Protein AF-A0A950Z7K5-F1 (afdb_monomer_lite)

Radius of gyration: 20.03 Å; chains: 1; bounding box: 54×29×47 Å

Sequence (66 aa):
MQTSSSSPLSSPASTLPQESLQGTLEKFIYHNEDNHYLVATLTPDRGARDKVTIVGNLVGVQCGEV

Foldseek 3Di:
DDDDDDDDDPDPPPPDPPDDFDFFFDDWPDADPVQQWTWTWTDGPPPPNDTDIDTDNDPPDDGPDD

Structure (mmCIF, N/CA/C/O backbone):
data_AF-A0A950Z7K5-F1
#
_entry.id   AF-A0A950Z7K5-F1
#
loop_
_atom_site.group_PDB
_atom_site.id
_atom_site.type_symbol
_atom_site.label_atom_id
_atom_site.label_alt_id
_atom_site.label_comp_id
_atom_site.label_asym_id
_atom_site.label_entity_id
_atom_site.label_seq_id
_atom_site.pdbx_PDB_ins_code
_atom_site.Cartn_x
_atom_site.Cartn_y
_atom_site.Cartn_z
_atom_site.occupancy
_atom_site.B_iso_or_equiv
_atom_site.auth_seq_id
_atom_site.auth_comp_id
_atom_site.auth_asym_id
_atom_site.auth_atom_id
_atom_site.pdbx_PDB_model_num
ATOM 1 N N . MET A 1 1 ? -47.711 27.011 -31.374 1.00 54.12 1 MET A N 1
ATOM 2 C CA . MET A 1 1 ? -46.593 26.155 -31.820 1.00 54.12 1 MET A CA 1
ATOM 3 C C . MET A 1 1 ? -46.016 25.450 -30.603 1.00 54.12 1 MET A C 1
ATOM 5 O O . MET A 1 1 ? -45.465 26.107 -29.735 1.00 54.12 1 MET A O 1
ATOM 9 N N . GLN A 1 2 ? -46.294 24.150 -30.484 1.00 50.59 2 GLN A N 1
ATOM 10 C CA . GLN A 1 2 ? -45.747 23.250 -29.466 1.00 50.59 2 GLN A CA 1
ATOM 11 C C . GLN A 1 2 ? -44.369 22.777 -29.946 1.00 50.59 2 GLN A C 1
ATOM 13 O O . GLN A 1 2 ? -44.276 22.335 -31.089 1.00 50.59 2 GLN A O 1
ATOM 18 N N . THR A 1 3 ? -43.340 22.809 -29.098 1.00 55.47 3 THR A N 1
ATOM 19 C CA . THR A 1 3 ? -42.146 21.966 -29.272 1.00 55.47 3 THR A CA 1
ATOM 20 C C . THR A 1 3 ? -41.749 21.365 -27.930 1.00 55.47 3 THR A C 1
ATOM 22 O O . THR A 1 3 ? -41.137 22.007 -27.079 1.00 55.47 3 THR A O 1
ATOM 25 N N . SER A 1 4 ? -42.176 20.116 -27.782 1.00 56.22 4 SER A N 1
ATOM 26 C CA . SER A 1 4 ? -41.616 19.026 -26.989 1.00 56.22 4 SER A CA 1
ATOM 27 C C . SER A 1 4 ? -40.089 19.128 -26.832 1.00 56.22 4 SER A C 1
ATOM 29 O O . SER A 1 4 ? -39.378 19.418 -27.784 1.00 56.22 4 SER A O 1
ATOM 31 N N . SER A 1 5 ? -39.588 18.993 -25.606 1.00 69.00 5 SER A N 1
ATOM 32 C CA . SER A 1 5 ? -39.055 17.736 -25.052 1.00 69.00 5 SER A CA 1
ATOM 33 C C . SER A 1 5 ? -37.581 17.507 -25.383 1.00 69.00 5 SER A C 1
ATOM 35 O O . SER A 1 5 ? -37.224 17.197 -26.516 1.00 69.00 5 SER A O 1
ATOM 37 N N . SER A 1 6 ? -36.740 17.594 -24.354 1.00 51.41 6 SER A N 1
ATOM 38 C CA . SER A 1 6 ? -35.683 16.609 -24.104 1.00 51.41 6 SER A CA 1
ATOM 39 C C . SER A 1 6 ? -35.109 16.853 -22.715 1.00 51.41 6 SER A C 1
ATOM 41 O O . SER A 1 6 ? -34.142 17.587 -22.535 1.00 51.41 6 SER A O 1
ATOM 43 N N . SER A 1 7 ? -35.737 16.245 -21.714 1.00 61.66 7 SER A N 1
ATOM 44 C CA . SER A 1 7 ? -35.087 15.981 -20.433 1.00 61.66 7 SER A CA 1
ATOM 45 C C . SER A 1 7 ? -34.148 14.790 -20.658 1.00 61.66 7 SER A C 1
ATOM 47 O O . SER A 1 7 ? -34.654 13.717 -21.002 1.00 61.66 7 SER A O 1
ATOM 49 N N . PRO A 1 8 ? -32.817 14.904 -20.506 1.00 62.97 8 PRO A N 1
ATOM 50 C CA . PRO A 1 8 ? -31.983 13.716 -20.500 1.00 62.97 8 PRO A CA 1
ATOM 51 C C . PRO A 1 8 ? -32.272 12.928 -19.218 1.00 62.97 8 PRO A C 1
ATOM 53 O O . PRO A 1 8 ? -32.108 13.410 -18.099 1.00 62.97 8 PRO A O 1
ATOM 56 N N . LEU A 1 9 ? -32.774 11.718 -19.439 1.00 57.09 9 LEU A N 1
ATOM 57 C CA . LEU A 1 9 ? -33.007 10.642 -18.490 1.00 57.09 9 LEU A CA 1
ATOM 58 C C . LEU A 1 9 ? -31.825 10.525 -17.508 1.00 57.09 9 LEU A C 1
ATOM 60 O O . LEU A 1 9 ? -30.718 10.165 -17.904 1.00 57.09 9 LEU A O 1
ATOM 64 N N . SER A 1 10 ? -32.060 10.832 -16.229 1.00 55.91 10 SER A N 1
ATOM 65 C CA . SER A 1 10 ? -31.105 10.558 -15.153 1.00 55.91 10 SER A CA 1
ATOM 66 C C . SER A 1 10 ? -30.994 9.042 -15.004 1.00 55.91 10 SER A C 1
ATOM 68 O O . SER A 1 10 ? -31.877 8.388 -14.450 1.00 55.91 10 SER A O 1
ATOM 70 N N . SER A 1 11 ? -29.949 8.463 -15.589 1.00 60.66 11 SER A N 1
ATOM 71 C CA . SER A 1 11 ? -29.591 7.063 -15.395 1.00 60.66 11 SER A CA 1
ATOM 72 C C . SER A 1 11 ? -29.321 6.835 -13.905 1.00 60.66 11 SER A C 1
ATOM 74 O O . SER A 1 11 ? -28.445 7.524 -13.370 1.00 60.66 11 SER A O 1
ATOM 76 N N . PRO A 1 12 ? -30.011 5.902 -13.219 1.00 59.84 12 PRO A N 1
ATOM 77 C CA . PRO A 1 12 ? -29.632 5.523 -11.869 1.00 59.84 12 PRO A CA 1
ATOM 78 C C . PRO A 1 12 ? -28.293 4.796 -11.977 1.00 59.84 12 PRO A C 1
ATOM 80 O O . PRO A 1 12 ? -28.236 3.602 -12.268 1.00 59.84 12 PRO A O 1
ATOM 83 N N . ALA A 1 13 ? -27.204 5.553 -11.838 1.00 60.56 13 ALA A N 1
ATOM 84 C CA . ALA A 1 13 ? -25.869 5.007 -11.713 1.00 60.56 13 ALA A CA 1
ATOM 85 C C . ALA A 1 13 ? -25.928 3.996 -10.571 1.00 60.56 13 ALA A C 1
ATOM 87 O O . ALA A 1 13 ? -26.254 4.356 -9.441 1.00 60.56 13 ALA A O 1
ATOM 88 N N . SER A 1 14 ? -25.717 2.726 -10.907 1.00 54.03 14 SER A N 1
ATOM 89 C CA . SER A 1 14 ? -25.700 1.622 -9.961 1.00 54.03 14 SER A CA 1
ATOM 90 C C . SER A 1 14 ? -24.709 1.974 -8.856 1.00 54.03 14 SER A C 1
ATOM 92 O O . SER A 1 14 ? -23.498 1.908 -9.063 1.00 54.03 14 SER A O 1
ATOM 94 N N . THR A 1 15 ? -25.224 2.397 -7.705 1.00 61.53 15 THR A N 1
ATOM 95 C CA . THR A 1 15 ? -24.466 2.692 -6.492 1.00 61.53 15 THR A CA 1
ATOM 96 C C . THR A 1 15 ? -23.989 1.369 -5.912 1.00 61.53 15 THR A C 1
ATOM 98 O O . THR A 1 15 ? -24.513 0.861 -4.924 1.00 61.53 15 THR A O 1
ATOM 101 N N . LEU A 1 16 ? -22.996 0.769 -6.571 1.00 57.34 16 LEU A N 1
ATOM 102 C CA . LEU A 1 16 ? -22.135 -0.215 -5.932 1.00 57.34 16 LEU A CA 1
ATOM 103 C C . LEU A 1 16 ? -21.602 0.447 -4.654 1.00 57.34 16 LEU A C 1
ATOM 105 O O . LEU A 1 16 ? -21.199 1.614 -4.718 1.00 57.34 16 LEU A O 1
ATOM 109 N N . PRO A 1 17 ? -21.642 -0.231 -3.498 1.00 60.75 17 PRO A N 1
ATOM 110 C CA . PRO A 1 17 ? -21.095 0.325 -2.274 1.00 60.75 17 PRO A CA 1
ATOM 111 C C . PRO A 1 17 ? -19.599 0.549 -2.493 1.00 60.75 17 PRO A C 1
ATOM 113 O O . PRO A 1 17 ? -18.806 -0.387 -2.496 1.00 60.75 17 PRO A O 1
ATOM 116 N N . GLN A 1 18 ? -19.226 1.799 -2.750 1.00 61.00 18 GLN A N 1
ATOM 117 C CA . GLN A 1 18 ? -17.838 2.199 -2.846 1.00 61.00 18 GLN A CA 1
ATOM 118 C C . GLN A 1 18 ? -17.304 2.231 -1.418 1.00 61.00 18 GLN A C 1
ATOM 120 O O . GLN A 1 18 ? -17.556 3.168 -0.661 1.00 61.00 18 GLN A O 1
ATOM 125 N N . GLU A 1 19 ? -16.627 1.159 -1.027 1.00 69.19 19 GLU A N 1
ATOM 126 C CA . GLU A 1 19 ? -15.971 1.072 0.268 1.00 69.19 19 GLU A CA 1
ATOM 127 C C . GLU A 1 19 ? -14.779 2.033 0.266 1.00 69.19 19 GLU A C 1
ATOM 129 O O . GLU A 1 19 ? -13.725 1.765 -0.306 1.00 69.19 19 GLU A O 1
ATOM 134 N N . SER A 1 20 ? -14.972 3.212 0.854 1.00 72.06 20 SER A N 1
ATOM 135 C CA . SER A 1 20 ? -13.914 4.203 1.024 1.00 72.06 20 SER A CA 1
ATOM 136 C C . SER A 1 20 ? -13.234 3.993 2.370 1.00 72.06 20 SER A C 1
ATOM 138 O O . SER A 1 20 ? -13.866 4.157 3.419 1.00 72.06 20 SER A O 1
ATOM 140 N N . LEU A 1 21 ? -11.947 3.669 2.345 1.00 72.75 21 LEU A N 1
ATOM 141 C CA . LEU A 1 21 ? -11.123 3.592 3.541 1.00 72.75 21 LEU A CA 1
ATOM 142 C C . LEU A 1 21 ? -10.371 4.914 3.715 1.00 72.75 21 LEU A C 1
ATOM 144 O O . LEU A 1 21 ? -9.568 5.282 2.864 1.00 72.75 21 LEU A O 1
ATOM 148 N N . GLN A 1 22 ? -10.651 5.621 4.807 1.00 78.25 22 GLN A N 1
ATOM 149 C CA . GLN A 1 22 ? -9.977 6.869 5.175 1.00 78.25 22 GLN A CA 1
ATOM 150 C C . GLN A 1 22 ? -9.051 6.603 6.358 1.00 78.25 22 GLN A C 1
ATOM 152 O O . GLN A 1 22 ? -9.412 5.888 7.301 1.00 78.25 22 GLN A O 1
ATOM 157 N N . GLY A 1 23 ? -7.850 7.160 6.305 1.00 80.31 23 GLY A N 1
ATOM 158 C CA . GLY A 1 23 ? -6.846 6.946 7.330 1.00 80.31 23 GLY A CA 1
ATOM 159 C C . GLY A 1 23 ? -5.515 7.570 6.971 1.00 80.31 23 GLY A C 1
ATOM 160 O O . GLY A 1 23 ? -5.336 8.128 5.894 1.00 80.31 23 GLY A O 1
ATOM 161 N N . THR A 1 24 ? -4.561 7.448 7.882 1.00 82.69 24 THR A N 1
ATOM 162 C CA . THR A 1 24 ? -3.214 7.959 7.665 1.00 82.69 24 THR A CA 1
ATOM 163 C C . THR A 1 24 ? -2.371 6.901 6.980 1.00 82.69 24 THR A C 1
ATOM 165 O O . THR A 1 24 ? -2.174 5.797 7.496 1.00 82.69 24 THR A O 1
ATOM 168 N N . LEU A 1 25 ? -1.828 7.254 5.821 1.00 81.69 25 LEU A N 1
ATOM 169 C CA . LEU A 1 25 ? -0.805 6.452 5.176 1.00 81.69 25 LEU A CA 1
ATOM 170 C C . LEU A 1 25 ? 0.520 6.626 5.929 1.00 81.69 25 LEU A C 1
ATOM 172 O O . LEU A 1 25 ? 1.134 7.689 5.887 1.00 81.69 25 LEU A O 1
ATOM 176 N N . GLU A 1 26 ? 0.945 5.590 6.649 1.00 81.00 26 GLU A N 1
ATOM 177 C CA . GLU A 1 26 ? 2.120 5.661 7.523 1.00 81.00 26 GLU A CA 1
ATOM 178 C C . GLU A 1 26 ? 3.427 5.446 6.764 1.00 81.00 26 GLU A C 1
ATOM 180 O O . GLU A 1 26 ? 4.425 6.113 7.034 1.00 81.00 26 GLU A O 1
ATOM 185 N N . LYS A 1 27 ? 3.454 4.468 5.850 1.00 80.94 27 LYS A N 1
ATOM 186 C CA . LYS A 1 27 ? 4.693 4.070 5.177 1.00 80.94 27 LYS A CA 1
ATOM 187 C C . LYS A 1 27 ? 4.440 3.481 3.800 1.00 80.94 27 LYS A C 1
ATOM 1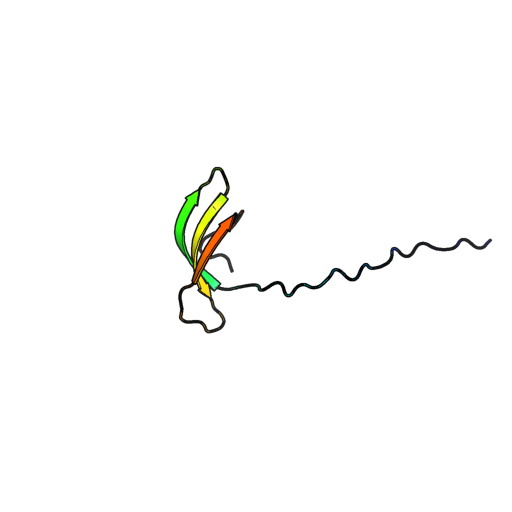89 O O . LYS A 1 27 ? 3.637 2.564 3.656 1.00 80.94 27 LYS A O 1
ATOM 194 N N . PHE A 1 28 ? 5.223 3.927 2.823 1.00 85.44 28 PHE A N 1
ATOM 195 C CA . PHE A 1 28 ? 5.377 3.248 1.540 1.00 85.44 28 PHE A CA 1
ATOM 196 C C . PHE A 1 28 ? 6.422 2.132 1.673 1.00 85.44 28 PHE A C 1
ATOM 198 O O . PHE A 1 28 ? 7.570 2.381 2.042 1.00 85.44 28 PHE A O 1
ATOM 205 N N . ILE A 1 29 ? 6.015 0.892 1.415 1.00 89.06 29 ILE A N 1
ATOM 206 C CA . ILE A 1 29 ? 6.898 -0.283 1.382 1.00 89.06 29 ILE A CA 1
ATOM 207 C C . ILE A 1 29 ? 7.506 -0.429 -0.009 1.00 89.06 29 ILE A C 1
ATOM 209 O O . ILE A 1 29 ? 8.677 -0.775 -0.139 1.00 89.06 29 ILE A O 1
ATOM 213 N N . TYR A 1 30 ? 6.711 -0.157 -1.041 1.00 87.88 30 TYR A N 1
ATOM 214 C CA . TYR A 1 30 ? 7.134 -0.242 -2.427 1.00 87.88 30 TYR A CA 1
ATOM 215 C C . TYR A 1 30 ? 6.373 0.776 -3.273 1.00 87.88 30 TYR A C 1
ATOM 217 O O . TYR A 1 30 ? 5.177 0.981 -3.075 1.00 87.88 30 TYR A O 1
ATOM 225 N N . HIS A 1 31 ? 7.068 1.388 -4.223 1.00 86.69 31 HIS A N 1
ATOM 226 C CA . HIS A 1 31 ? 6.488 2.285 -5.209 1.00 86.69 31 HIS A CA 1
ATOM 227 C C . HIS A 1 31 ? 7.194 2.047 -6.543 1.00 86.69 31 HIS A C 1
ATOM 229 O O . HIS A 1 31 ? 8.417 2.127 -6.628 1.00 86.69 31 HIS A O 1
ATOM 235 N N . ASN A 1 32 ? 6.416 1.715 -7.566 1.00 85.69 32 ASN A N 1
ATOM 236 C CA . ASN A 1 32 ? 6.848 1.635 -8.947 1.00 85.69 32 ASN A CA 1
ATOM 237 C C . ASN A 1 32 ? 6.304 2.853 -9.690 1.00 85.69 32 ASN A C 1
ATOM 239 O O . ASN A 1 32 ? 5.105 2.925 -9.941 1.00 85.69 32 ASN A O 1
ATOM 243 N N . GLU A 1 33 ? 7.184 3.781 -10.047 1.00 83.69 33 GLU A N 1
ATOM 244 C CA . GLU A 1 33 ? 6.828 5.034 -10.721 1.00 83.69 33 GLU A CA 1
ATOM 245 C C . GLU A 1 33 ? 6.424 4.838 -12.188 1.00 83.69 33 GLU A C 1
ATOM 247 O O . GLU A 1 33 ? 5.679 5.651 -12.719 1.00 83.69 33 GLU A O 1
ATOM 252 N N . ASP A 1 34 ? 6.856 3.747 -12.828 1.00 84.25 34 ASP A N 1
ATOM 253 C CA . ASP A 1 34 ? 6.546 3.462 -14.236 1.00 84.25 34 ASP A CA 1
ATOM 254 C C . ASP A 1 34 ? 5.064 3.117 -14.429 1.00 84.25 34 ASP A C 1
ATOM 256 O O . ASP A 1 34 ? 4.421 3.541 -15.384 1.00 84.25 34 ASP A O 1
ATOM 260 N N . ASN A 1 35 ? 4.504 2.373 -13.472 1.00 84.94 35 ASN A N 1
ATOM 261 C CA . ASN A 1 35 ? 3.106 1.955 -13.510 1.00 84.94 35 ASN A CA 1
ATOM 262 C C . ASN A 1 35 ? 2.267 2.593 -12.403 1.00 84.94 35 ASN A C 1
ATOM 264 O O . ASN A 1 35 ? 1.075 2.354 -12.378 1.00 84.94 35 ASN A O 1
ATOM 268 N N . HIS A 1 36 ? 2.838 3.396 -11.502 1.00 83.94 36 HIS A N 1
ATOM 269 C CA . HIS A 1 36 ? 2.197 3.894 -10.271 1.00 83.94 36 HIS A CA 1
ATOM 270 C C . HIS A 1 36 ? 1.714 2.790 -9.317 1.00 83.94 36 HIS A C 1
ATOM 272 O O . HIS A 1 36 ? 0.781 2.987 -8.532 1.00 83.94 36 HIS A O 1
ATOM 278 N N . TYR A 1 37 ? 2.347 1.617 -9.373 1.00 86.69 37 TYR A N 1
ATOM 279 C CA . TYR A 1 37 ? 2.012 0.520 -8.477 1.00 86.69 37 TYR A CA 1
ATOM 280 C C . TYR A 1 37 ? 2.614 0.772 -7.102 1.00 86.69 37 TYR A C 1
ATOM 282 O O . TYR A 1 37 ? 3.821 0.969 -6.962 1.00 86.69 37 TYR A O 1
ATOM 290 N N . LEU A 1 38 ? 1.778 0.735 -6.078 1.00 86.62 38 LEU A N 1
ATOM 291 C CA . LEU A 1 38 ? 2.144 1.161 -4.747 1.00 86.62 38 LEU A CA 1
ATOM 292 C C . LEU A 1 38 ? 1.708 0.132 -3.713 1.00 86.62 38 LEU A C 1
ATOM 294 O O . LEU A 1 38 ? 0.592 -0.384 -3.750 1.00 86.62 38 LEU A O 1
ATOM 298 N N . VAL A 1 39 ? 2.607 -0.135 -2.770 1.00 90.00 39 VAL A N 1
ATOM 299 C CA . VAL A 1 39 ? 2.350 -0.921 -1.567 1.00 90.00 39 VAL A CA 1
ATOM 300 C C . VAL A 1 39 ? 2.609 -0.018 -0.375 1.00 90.00 39 VAL A C 1
ATOM 302 O O . VAL A 1 39 ? 3.746 0.405 -0.147 1.00 90.00 39 VAL A O 1
ATOM 305 N N . ALA A 1 40 ? 1.562 0.282 0.385 1.00 88.50 40 ALA A N 1
ATOM 306 C CA . ALA A 1 40 ? 1.645 1.114 1.577 1.00 88.50 40 ALA A CA 1
ATOM 307 C C . ALA A 1 40 ? 0.947 0.467 2.763 1.00 88.50 40 ALA A C 1
ATOM 309 O O . ALA A 1 40 ? 0.002 -0.304 2.617 1.00 88.50 40 ALA A O 1
ATOM 310 N N . THR A 1 41 ? 1.399 0.831 3.954 1.00 87.62 41 THR A N 1
ATOM 311 C CA . THR A 1 41 ? 0.673 0.582 5.191 1.00 87.62 41 THR A CA 1
ATOM 312 C C . THR A 1 41 ? -0.167 1.809 5.516 1.00 87.62 41 THR A C 1
ATOM 314 O O . TH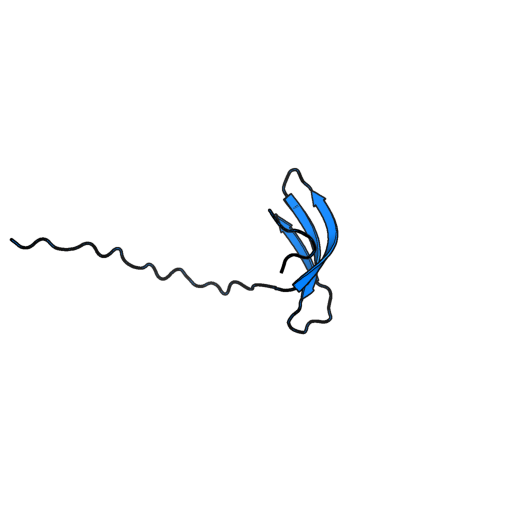R A 1 41 ? 0.368 2.911 5.662 1.00 87.62 41 THR A O 1
ATOM 317 N N . LEU A 1 42 ? -1.475 1.604 5.631 1.00 86.44 42 LEU A N 1
ATOM 318 C CA . LEU A 1 42 ? -2.452 2.612 6.011 1.00 86.44 42 LEU A CA 1
ATOM 319 C C . LEU A 1 42 ? -3.060 2.229 7.359 1.00 86.44 42 LEU A C 1
ATOM 321 O O . L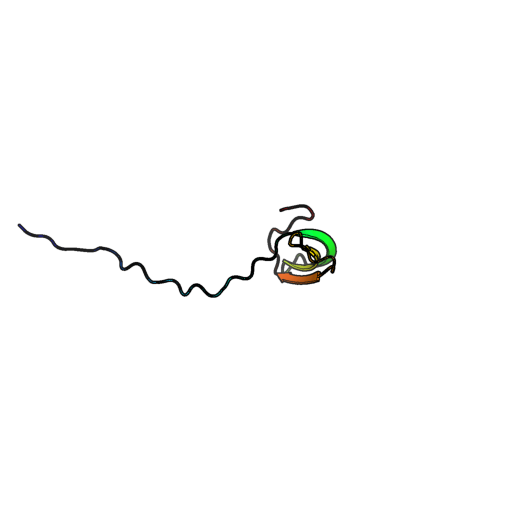EU A 1 42 ? -3.486 1.093 7.564 1.00 86.44 42 LEU A O 1
ATOM 325 N N . THR A 1 43 ? -3.108 3.191 8.273 1.00 86.06 43 THR A N 1
ATOM 326 C CA . THR A 1 43 ? -3.829 3.058 9.537 1.00 86.06 43 THR A CA 1
ATOM 327 C C . THR A 1 43 ? -5.185 3.749 9.396 1.00 86.06 43 THR A C 1
ATOM 329 O O . THR A 1 43 ? -5.224 4.973 9.252 1.00 86.06 43 THR A O 1
ATOM 332 N N . PRO A 1 44 ? -6.298 2.996 9.375 1.00 84.50 44 PRO A N 1
ATOM 333 C CA . PRO A 1 44 ? -7.633 3.559 9.197 1.00 84.50 44 PRO A CA 1
ATOM 334 C C . PRO A 1 44 ? -8.089 4.339 10.438 1.00 84.50 44 PRO A C 1
ATOM 336 O O . PRO A 1 44 ? -7.968 3.861 11.563 1.00 84.50 44 PRO A O 1
ATOM 339 N N . ASP A 1 45 ? -8.679 5.520 10.236 1.00 75.75 45 ASP A N 1
ATOM 340 C CA . ASP A 1 45 ? -9.119 6.394 11.342 1.00 75.75 45 ASP A CA 1
ATOM 341 C C . ASP A 1 45 ? -10.400 5.879 12.025 1.00 75.75 45 ASP A C 1
ATOM 343 O O . ASP A 1 45 ? -10.644 6.094 13.211 1.00 75.75 45 ASP A O 1
ATOM 347 N N . ARG A 1 46 ? -11.202 5.093 11.294 1.00 71.12 46 ARG A N 1
ATOM 348 C CA . ARG A 1 46 ? -12.525 4.596 11.709 1.00 71.12 46 ARG A CA 1
ATOM 349 C C . ARG A 1 46 ? -12.495 3.475 12.766 1.00 71.12 46 ARG A C 1
ATOM 351 O O . ARG A 1 46 ? -13.345 2.587 12.755 1.00 71.12 46 ARG A O 1
ATOM 358 N N . GLY A 1 47 ? -11.525 3.509 13.679 1.00 58.66 47 GLY A N 1
ATOM 359 C CA . GLY A 1 47 ? -11.465 2.679 14.885 1.00 58.66 47 GLY A CA 1
ATOM 360 C C . GLY A 1 47 ? -10.747 1.336 14.741 1.00 58.66 47 GLY A C 1
ATOM 361 O O . GLY A 1 47 ? -10.639 0.600 15.724 1.00 58.66 47 GLY A O 1
ATOM 362 N N . ALA A 1 48 ? -10.219 1.008 13.562 1.00 63.22 48 ALA A N 1
ATOM 363 C CA . ALA A 1 48 ? -9.376 -0.168 13.396 1.00 63.22 48 ALA A CA 1
ATOM 364 C C . ALA A 1 48 ? -7.933 0.182 13.797 1.00 63.22 48 ALA A C 1
ATOM 366 O O . ALA A 1 48 ? -7.217 0.875 13.087 1.00 63.22 48 ALA A O 1
ATOM 367 N N . ARG A 1 49 ? -7.498 -0.318 14.962 1.00 63.06 49 ARG A N 1
ATOM 368 C CA . ARG A 1 49 ? -6.083 -0.268 15.390 1.00 63.0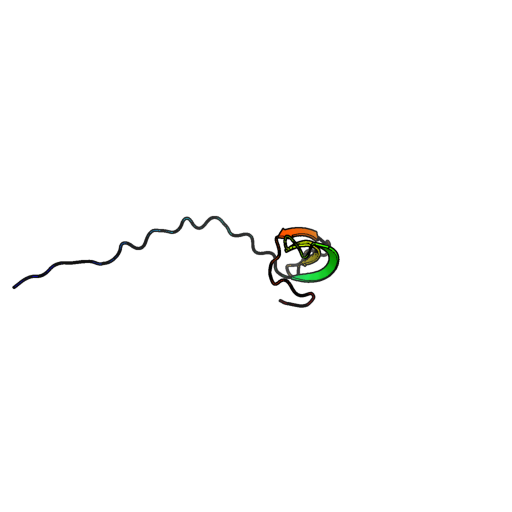6 49 ARG A CA 1
ATOM 369 C C . ARG A 1 49 ? -5.156 -1.093 14.495 1.00 63.06 49 ARG A C 1
ATOM 371 O O . ARG A 1 49 ? -3.939 -1.002 14.642 1.00 63.06 49 ARG A O 1
ATOM 378 N N . ASP A 1 50 ? -5.728 -1.918 13.627 1.00 78.19 50 ASP A N 1
ATOM 379 C CA . ASP A 1 50 ? -4.973 -2.775 12.735 1.00 78.19 50 ASP A CA 1
ATOM 380 C C . ASP A 1 50 ? -4.502 -2.000 11.510 1.00 78.19 50 ASP A C 1
ATOM 382 O O . ASP A 1 50 ? -5.283 -1.401 10.767 1.00 78.19 50 ASP A O 1
ATOM 386 N N . LYS A 1 51 ? -3.187 -2.038 11.318 1.00 82.50 51 LYS A N 1
ATOM 387 C CA . LYS A 1 51 ? -2.514 -1.498 10.147 1.00 82.50 51 LYS A CA 1
ATOM 388 C C . LYS A 1 51 ? -2.912 -2.346 8.949 1.00 82.50 51 LYS A C 1
ATOM 390 O O . LYS A 1 51 ? -2.594 -3.534 8.902 1.00 82.50 51 LYS A O 1
ATOM 395 N N . VAL A 1 52 ? -3.560 -1.748 7.960 1.00 86.25 52 VAL A N 1
ATOM 396 C CA . VAL A 1 52 ? -3.881 -2.454 6.721 1.00 86.25 52 VAL A CA 1
ATOM 397 C C . VAL A 1 52 ? -2.793 -2.208 5.689 1.00 86.25 52 VAL A C 1
ATOM 399 O O . VAL A 1 52 ? -2.226 -1.120 5.597 1.00 86.25 52 VAL A O 1
ATOM 402 N N . THR A 1 53 ? -2.479 -3.230 4.900 1.00 87.81 53 THR A N 1
ATOM 403 C CA . THR A 1 53 ? -1.596 -3.066 3.744 1.00 87.81 53 THR A CA 1
ATOM 404 C C . THR A 1 53 ? -2.461 -2.868 2.514 1.00 87.81 53 THR A C 1
ATOM 406 O O . THR A 1 53 ? -3.236 -3.751 2.154 1.00 87.81 53 THR A O 1
ATOM 409 N N . ILE A 1 54 ? -2.332 -1.706 1.885 1.00 85.69 54 ILE A N 1
ATOM 410 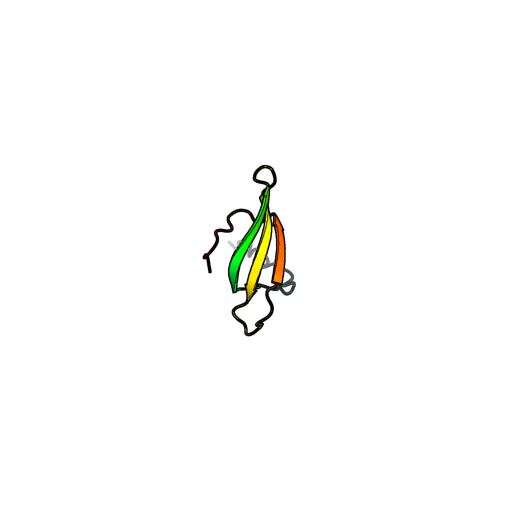C CA . ILE A 1 54 ? -2.992 -1.390 0.624 1.00 85.69 54 ILE A CA 1
ATOM 411 C C . ILE A 1 54 ? -2.024 -1.662 -0.523 1.00 85.69 54 ILE A C 1
ATOM 413 O O . ILE A 1 54 ? -0.835 -1.343 -0.443 1.00 85.69 54 ILE A O 1
ATOM 417 N N . VAL A 1 55 ? -2.546 -2.270 -1.584 1.00 87.75 55 VAL A N 1
ATOM 418 C CA . VAL A 1 55 ? -1.813 -2.554 -2.816 1.00 87.75 55 VAL A CA 1
ATOM 419 C C . VAL A 1 55 ? -2.648 -2.096 -3.999 1.00 87.75 55 VAL A C 1
ATOM 421 O O . VAL A 1 55 ? -3.844 -2.381 -4.058 1.00 87.75 55 VAL A O 1
ATOM 424 N N . GLY A 1 56 ? -2.043 -1.374 -4.934 1.00 84.56 56 GLY A N 1
ATOM 425 C CA . GLY A 1 56 ? -2.754 -0.951 -6.132 1.00 84.56 56 GLY A CA 1
ATOM 426 C C . GLY A 1 56 ? -2.086 0.184 -6.884 1.00 84.56 56 GLY A C 1
ATOM 427 O O . GLY A 1 56 ? -1.002 0.643 -6.533 1.00 84.56 56 GLY A O 1
ATOM 428 N N . ASN A 1 57 ? -2.768 0.629 -7.934 1.00 82.88 57 ASN A N 1
ATOM 429 C CA . ASN A 1 57 ? -2.312 1.694 -8.812 1.00 82.88 57 ASN A CA 1
ATOM 430 C C . ASN A 1 57 ? -2.741 3.058 -8.261 1.00 82.88 57 ASN A C 1
ATOM 432 O O . ASN A 1 57 ? -3.762 3.621 -8.658 1.00 82.88 57 ASN A O 1
ATOM 436 N N . LEU A 1 58 ? -2.005 3.544 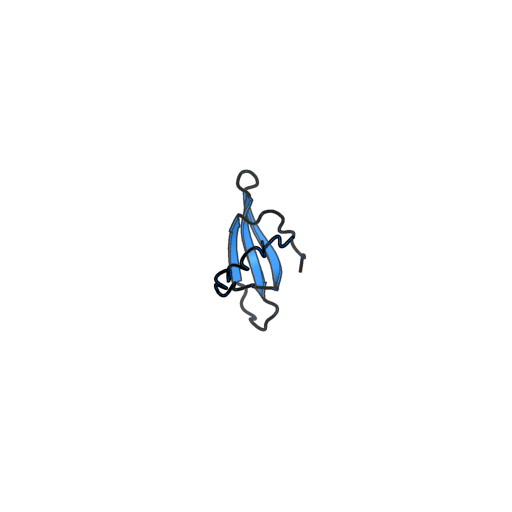-7.267 1.00 76.81 58 LEU A N 1
ATOM 437 C CA . LEU A 1 58 ? -2.373 4.723 -6.490 1.00 76.81 58 LEU A CA 1
ATOM 438 C C . LEU A 1 58 ? -1.761 5.982 -7.109 1.00 76.81 58 LEU A C 1
ATOM 440 O O . LEU A 1 58 ? -0.746 6.503 -6.649 1.00 76.81 58 LEU A O 1
ATOM 444 N N . VAL A 1 59 ? -2.388 6.467 -8.180 1.00 72.94 59 VAL A N 1
ATOM 445 C CA . VAL A 1 59 ? -1.977 7.704 -8.853 1.00 72.94 59 VAL A CA 1
ATOM 446 C C . VAL A 1 59 ? -2.371 8.900 -7.986 1.00 72.94 59 VAL A C 1
ATOM 448 O O . VAL A 1 59 ? -3.551 9.118 -7.729 1.00 72.94 59 VAL A O 1
ATOM 451 N N . GLY A 1 60 ? -1.381 9.677 -7.543 1.00 66.56 60 GLY A N 1
ATOM 452 C CA . GLY A 1 60 ? -1.606 10.900 -6.766 1.00 66.56 60 GLY A CA 1
ATOM 453 C C . GLY A 1 60 ? -1.680 10.714 -5.250 1.00 66.56 60 GLY A C 1
ATOM 454 O O . GLY A 1 60 ? -2.012 11.665 -4.560 1.00 66.56 60 GLY A O 1
ATOM 455 N N . VAL A 1 61 ? -1.346 9.537 -4.708 1.00 66.06 61 VAL A N 1
ATOM 456 C CA . VAL A 1 61 ? -1.330 9.336 -3.249 1.00 66.06 61 VAL A CA 1
ATOM 457 C C . VAL A 1 61 ? -0.038 9.881 -2.639 1.00 66.06 61 VAL A C 1
ATOM 459 O O . VAL A 1 61 ? 1.061 9.418 -2.945 1.00 66.06 61 VAL A O 1
ATOM 462 N N . GLN A 1 62 ? -0.175 10.859 -1.746 1.00 60.00 62 GLN A N 1
ATOM 463 C CA . GLN A 1 62 ? 0.911 11.427 -0.945 1.00 60.00 62 GLN A CA 1
ATOM 464 C C . GLN A 1 62 ? 0.816 10.898 0.497 1.00 60.00 62 GLN A C 1
ATOM 466 O O . GLN A 1 62 ? -0.272 10.766 1.057 1.00 60.00 62 GLN A O 1
ATOM 471 N N . CYS A 1 63 ? 1.949 10.582 1.133 1.00 56.69 63 CYS A N 1
ATOM 472 C CA . CYS A 1 63 ? 1.950 10.247 2.559 1.00 56.69 63 CYS A CA 1
ATOM 473 C C . CYS A 1 63 ? 1.509 11.463 3.381 1.00 56.69 63 CYS A C 1
ATOM 475 O O . CYS A 1 63 ? 2.136 12.518 3.303 1.00 56.69 63 CYS A O 1
ATOM 477 N N . GLY A 1 64 ? 0.460 11.294 4.186 1.00 57.66 64 GLY A N 1
ATOM 478 C CA . GLY A 1 64 ? -0.103 12.365 5.011 1.00 57.66 64 GLY A CA 1
ATOM 479 C C . GLY A 1 64 ? -1.269 13.133 4.382 1.00 57.66 64 GLY A C 1
ATOM 480 O O . GLY A 1 64 ? -1.731 14.087 5.000 1.00 57.66 64 GLY A O 1
ATOM 481 N N . GLU A 1 65 ? -1.758 12.733 3.205 1.00 55.03 65 GLU A N 1
ATOM 482 C CA . GLU A 1 65 ? -3.012 13.263 2.657 1.00 55.03 65 GLU A CA 1
ATOM 483 C C . GLU A 1 65 ? -4.220 12.538 3.276 1.00 55.03 65 GLU A C 1
ATOM 485 O O . GLU A 1 65 ? -4.156 11.329 3.530 1.00 55.03 65 GLU A O 1
ATOM 490 N N . VAL A 1 66 ? -5.275 13.301 3.588 1.00 47.56 66 VAL A N 1
ATOM 491 C CA . VAL A 1 66 ? -6.516 12.858 4.256 1.00 47.56 66 VAL A CA 1
ATOM 492 C C . VAL A 1 66 ? -7.718 12.968 3.334 1.00 47.56 66 VAL A C 1
ATOM 494 O O . VAL A 1 66 ? -7.812 13.986 2.614 1.00 47.56 66 VAL A O 1
#

Secondary structure (DSSP, 8-state):
----------------------EEEEEEEEEETTTTEEEEEEEESSS--SPEEEEEE-TT--TT--

pLDDT: mean 72.48, std 12.88, range [47.56, 90.0]